Protein 3G80 (pdb70)

Sequence (146 aa):
SCAYELIKSLPAKLEQLAQETQATIQTLMIADPNVNKDLRAFCEFLTVQHQRAYRATNSLLIKPRVAAALRGECAYELIKSLPAKLEQLAQETQATIQTLMIADPNVNKDLRAFCEFLTVQHQRAYRATNSLLIKPRVAAALRGEE

CATH classification: 1.10.287.1060

Foldseek 3Di:
DFQLVVLQCVLVVLVVVLCVLVVVVVVDDDDDPVVVVVSVVVSVVSVVVSVVSNVVSVVQCVPVVSVCVRRVD/DLLVVLVCVLVVLVVVLVVLVVVVVVDPDDPVVVVVVSVVVSVVSVVVSVVSVCVSVVQCVDVCRVCVSPVND

Solvent-accessible surface area: 8505 Å² total; per-residue (Å²): 164,52,7,27,89,37,0,107,41,1,4,61,76,2,72,109,23,5,104,67,0,48,53,29,20,144,107,51,197,35,101,37,103,85,2,41,144,39,4,147,60,11,18,109,44,5,55,62,6,32,78,102,2,117,143,26,4,73,66,10,24,126,70,100,95,0,8,37,23,1,118,60,156,118,6,38,99,32,0,126,38,4,14,60,62,4,70,104,22,1,98,88,1,33,51,48,14,134,90,48,176,39,94,55,101,92,3,51,136,33,4,152,53,9,20,93,46,4,42,75,3,27,77,47,1,133,142,24,2,68,67,10,21,141,88,108,139,2,8,32,14,3,96,83,130,86

Structure (mmCIF, N/CA/C/O backbone):
data_3G80
#
_entry.id   3G80
#
_cell.length_a   32.190
_cell.length_b   56.600
_cell.length_c   98.560
_cell.angle_alpha   90.000
_cell.angle_beta   90.000
_cell.angle_gamma   90.000
#
_symmetry.space_group_name_H-M   'P 21 21 21'
#
loop_
_entity.id
_entity.type
_entity.pdbx_description
1 polymer 'Protein B2'
2 water water
#
loop_
_atom_site.group_PDB
_atom_site.id
_atom_site.type_symbol
_atom_site.label_atom_id
_atom_site.label_alt_id
_atom_site.label_comp_id
_atom_site.label_asym_id
_atom_site.label_entity_id
_atom_site.label_seq_id
_atom_site.pdbx_PDB_ins_code
_atom_site.Cartn_x
_atom_site.Cartn_y
_atom_site.Cartn_z
_atom_site.occupancy
_atom_site.B_iso_or_equiv
_atom_site.auth_seq_id
_atom_site.auth_comp_id
_atom_site.auth_asym_id
_atom_site.auth_atom_id
_atom_site.pdbx_PDB_model_num
ATOM 1 N N . SER A 1 24 ? 23.442 4.579 -3.941 1.00 56.41 5 SER A N 1
ATOM 2 C CA . SER A 1 24 ? 24.516 4.669 -2.900 1.00 57.08 5 SER A CA 1
ATOM 3 C C . SER A 1 24 ? 25.052 3.276 -2.555 1.00 56.70 5 SER A C 1
ATOM 4 O O . SER A 1 24 ? 25.446 2.521 -3.448 1.00 56.97 5 SER A O 1
ATOM 6 N N . CYS A 1 25 ? 25.085 2.951 -1.262 1.00 56.39 6 CYS A N 1
ATOM 7 C CA . CYS A 1 25 ? 25.542 1.638 -0.807 1.00 54.67 6 CYS A CA 1
ATOM 8 C C . CYS A 1 25 ? 24.732 1.217 0.416 1.00 51.58 6 CYS A C 1
ATOM 9 O O . CYS A 1 25 ? 24.265 2.053 1.192 1.00 51.43 6 CYS A O 1
ATOM 12 N N . ALA A 1 26 ? 24.562 -0.090 0.570 1.00 48.65 7 ALA A N 1
ATOM 13 C CA . ALA A 1 26 ? 23.785 -0.657 1.664 1.00 45.78 7 ALA A CA 1
ATOM 14 C C . ALA A 1 26 ? 24.473 -0.555 3.021 1.00 43.57 7 ALA A C 1
ATOM 15 O O . ALA A 1 26 ? 23.808 -0.499 4.058 1.00 43.85 7 ALA A O 1
ATOM 17 N N . TYR A 1 27 ? 25.800 -0.533 3.013 1.00 40.31 8 TYR A N 1
ATOM 18 C CA . TYR A 1 27 ? 26.557 -0.444 4.249 1.00 37.72 8 TYR A CA 1
ATOM 19 C C . TYR A 1 27 ? 26.222 0.822 5.028 1.00 37.35 8 TYR A C 1
ATOM 20 O O . TYR A 1 27 ? 26.043 0.787 6.246 1.00 35.88 8 TYR A O 1
ATOM 29 N N . GLU A 1 28 ? 26.145 1.938 4.310 1.00 37.56 9 GLU A N 1
ATOM 30 C CA . GLU A 1 28 ? 25.865 3.229 4.923 1.00 38.49 9 GLU A CA 1
ATOM 31 C C . GLU A 1 28 ? 24.410 3.424 5.301 1.00 37.29 9 GLU A C 1
ATOM 32 O O . GLU A 1 28 ? 24.096 4.222 6.176 1.00 36.51 9 GLU A O 1
ATOM 38 N N . LEU A 1 29 ? 23.521 2.704 4.632 1.00 36.17 10 LEU A N 1
ATOM 39 C CA . LEU A 1 29 ? 22.105 2.820 4.930 1.00 34.25 10 LEU A CA 1
ATOM 40 C C . LEU A 1 29 ? 21.864 2.213 6.298 1.00 32.63 10 LEU A C 1
ATOM 41 O O . LEU A 1 29 ? 21.276 2.838 7.173 1.00 32.57 10 LEU A O 1
ATOM 46 N N . ILE A 1 30 ? 22.343 0.983 6.457 1.00 31.22 11 ILE A N 1
ATOM 47 C CA . ILE A 1 30 ? 22.214 0.209 7.685 1.00 28.52 11 ILE A CA 1
ATOM 48 C C . ILE A 1 30 ? 22.960 0.841 8.854 1.00 28.43 11 ILE A C 1
ATOM 49 O O . ILE A 1 30 ? 22.459 0.891 9.975 1.00 27.54 11 ILE A O 1
ATOM 54 N N . LYS A 1 31 ? 24.160 1.325 8.583 1.00 27.47 12 LYS A N 1
ATOM 55 C CA . LYS A 1 31 ? 24.971 1.934 9.619 1.00 28.24 12 LYS A CA 1
ATOM 56 C C . LYS A 1 31 ? 24.353 3.226 10.144 1.00 27.89 12 LYS A C 1
ATOM 57 O O . LYS A 1 31 ? 24.587 3.609 11.292 1.00 28.07 12 LYS A O 1
ATOM 63 N N . SER A 1 32 ? 23.553 3.881 9.307 1.00 26.36 13 SER A N 1
ATOM 64 C CA . SER A 1 32 ? 22.915 5.137 9.675 1.00 26.39 13 SER A CA 1
ATOM 65 C C . SER A 1 32 ? 21.557 4.926 10.336 1.00 26.18 13 SER A C 1
ATOM 66 O O . SER A 1 32 ? 20.917 5.875 10.777 1.00 26.46 13 SER A O 1
ATOM 69 N N . LEU A 1 33 ? 21.128 3.674 10.397 1.00 26.87 14 LEU A N 1
ATOM 70 C CA . LEU A 1 33 ? 19.849 3.318 10.988 1.00 27.22 14 LEU A CA 1
ATOM 71 C C . LEU A 1 33 ? 19.714 3.641 12.484 1.00 25.91 14 LEU A C 1
ATOM 72 O O . LEU A 1 33 ? 18.665 4.120 12.919 1.00 24.30 14 LEU A O 1
ATOM 77 N N . PRO A 1 34 ? 20.769 3.391 13.288 1.00 24.45 15 PRO A N 1
ATOM 78 C CA . PRO A 1 34 ? 20.680 3.687 14.723 1.00 23.28 15 PRO A CA 1
ATOM 79 C C . PRO A 1 34 ? 20.478 5.166 15.023 1.00 22.43 15 PRO A C 1
ATOM 80 O O . PRO A 1 34 ? 19.647 5.532 15.844 1.00 21.96 15 PRO A O 1
ATOM 84 N N . ALA A 1 35 ? 21.244 6.014 14.351 1.00 23.38 16 ALA A N 1
ATOM 85 C CA . ALA A 1 35 ? 21.133 7.453 14.550 1.00 23.85 16 ALA A CA 1
ATOM 86 C C . ALA A 1 35 ? 19.735 7.957 14.162 1.00 24.16 16 ALA A C 1
ATOM 87 O O . ALA A 1 35 ? 19.209 8.891 14.773 1.00 22.43 16 ALA A O 1
ATOM 89 N N . LYS A 1 36 ? 19.141 7.339 13.146 1.00 23.79 17 LYS A N 1
ATOM 90 C CA . LYS A 1 36 ? 17.804 7.726 12.708 1.00 25.37 17 LYS A CA 1
ATOM 91 C C . LYS A 1 36 ? 16.771 7.409 13.782 1.00 25.44 17 LYS A C 1
ATOM 92 O O . LYS A 1 36 ? 15.820 8.164 13.984 1.00 26.86 17 LYS A O 1
ATOM 98 N N . LEU A 1 37 ? 16.962 6.287 14.465 1.00 25.04 18 LEU A N 1
ATOM 99 C CA . LEU A 1 37 ? 16.060 5.885 15.525 1.00 24.89 18 LEU A CA 1
ATOM 100 C C . LEU A 1 37 ? 16.295 6.755 16.748 1.00 25.83 18 LEU A C 1
ATOM 101 O O . LEU A 1 37 ? 15.374 7.022 17.522 1.00 24.42 18 LEU A O 1
ATOM 106 N N . GLU A 1 38 ? 17.538 7.188 16.924 1.00 26.70 19 GLU A N 1
ATOM 107 C CA . GLU A 1 38 ? 17.884 8.032 18.054 1.00 28.98 19 GLU A CA 1
ATOM 108 C C . GLU A 1 38 ? 17.218 9.380 17.858 1.00 29.75 19 GLU A C 1
ATOM 109 O O . GLU A 1 38 ? 16.706 9.973 18.799 1.00 30.12 19 GLU A O 1
ATOM 115 N N . GLN A 1 39 ? 17.215 9.849 16.619 1.00 30.97 20 GLN A N 1
ATOM 116 C CA . GLN A 1 39 ? 16.607 11.123 16.297 1.00 32.49 20 GLN A CA 1
ATOM 117 C C . GLN A 1 39 ? 15.125 11.087 16.657 1.00 31.86 20 GLN A C 1
ATOM 118 O O . GLN A 1 39 ? 14.625 11.980 17.338 1.00 32.45 20 GLN A O 1
ATOM 124 N N . LEU A 1 40 ? 14.428 10.053 16.199 1.00 30.23 21 LEU A N 1
ATOM 125 C CA . LEU A 1 40 ? 13.010 9.910 16.494 1.00 30.44 21 LEU A CA 1
ATOM 126 C C . LEU A 1 40 ? 12.760 9.951 17.999 1.00 30.90 21 LEU A C 1
ATOM 127 O O . LEU A 1 40 ? 11.908 10.700 18.468 1.00 30.42 21 LEU A O 1
ATOM 132 N N . ALA A 1 41 ? 13.512 9.157 18.754 1.00 30.53 22 ALA A N 1
ATOM 133 C CA . ALA A 1 41 ? 13.366 9.123 20.202 1.00 30.38 22 ALA A CA 1
ATOM 134 C C . ALA A 1 41 ? 13.504 10.508 20.842 1.00 31.03 22 ALA A C 1
ATOM 135 O O . ALA A 1 41 ? 12.772 10.846 21.765 1.00 30.91 22 ALA A O 1
ATOM 137 N N . GLN A 1 42 ? 14.439 11.316 20.361 1.00 31.67 23 GLN A N 1
ATOM 138 C CA . GLN A 1 42 ? 14.621 12.637 20.944 1.00 34.38 23 GLN A CA 1
ATOM 139 C C . GLN A 1 42 ? 13.519 13.615 20.526 1.00 35.12 23 GLN A C 1
ATOM 140 O O . GLN A 1 42 ? 13.073 14.438 21.332 1.00 32.57 23 GLN A O 1
ATOM 146 N N . GLU A 1 43 ? 13.064 13.502 19.280 1.00 35.10 24 GLU A N 1
ATOM 147 C CA . GLU A 1 43 ? 11.998 14.361 18.763 1.00 35.06 24 GLU A CA 1
ATOM 148 C C . GLU A 1 43 ? 10.740 14.218 19.613 1.00 33.29 24 GLU A C 1
ATOM 149 O O . GLU A 1 43 ? 10.180 15.205 20.080 1.00 32.84 24 GLU A O 1
ATOM 155 N N . THR A 1 44 ? 10.300 12.978 19.801 1.00 31.46 25 THR A N 1
ATOM 156 C CA . THR A 1 44 ? 9.098 12.699 20.575 1.00 29.91 25 THR A CA 1
ATOM 157 C C . THR A 1 44 ? 9.275 12.944 22.069 1.00 28.74 25 THR A C 1
ATOM 158 O O . THR A 1 44 ? 8.355 13.413 22.736 1.00 26.88 25 THR A O 1
ATOM 162 N N . GLN A 1 45 ? 10.453 12.651 22.599 1.00 30.00 26 GLN A N 1
ATOM 163 C CA . GLN A 1 45 ? 10.692 12.910 24.009 1.00 32.72 26 GLN A CA 1
ATOM 164 C C . GLN A 1 45 ? 10.652 14.418 24.229 1.00 32.63 26 GLN A C 1
ATOM 165 O O . GLN A 1 45 ? 9.968 14.903 25.124 1.00 31.98 26 GLN A O 1
ATOM 171 N N . ALA A 1 46 ? 11.369 15.159 23.390 1.00 33.85 27 ALA A N 1
ATOM 172 C CA . ALA A 1 46 ? 11.413 16.613 23.508 1.00 35.59 27 ALA A CA 1
ATOM 173 C C . ALA A 1 46 ? 10.027 17.219 23.392 1.00 36.42 27 ALA A C 1
ATOM 174 O O . ALA A 1 46 ? 9.667 18.116 24.155 1.00 36.38 27 ALA A O 1
ATOM 176 N N . THR A 1 47 ? 9.250 16.734 22.433 1.00 37.27 28 THR A N 1
ATOM 177 C CA . THR A 1 47 ? 7.912 17.250 22.250 1.00 37.74 28 THR A CA 1
ATOM 178 C C . THR A 1 47 ? 7.044 16.862 23.446 1.00 38.95 28 THR A C 1
ATOM 179 O O . THR A 1 47 ? 6.291 17.684 23.963 1.00 40.96 28 THR A O 1
ATOM 183 N N . ILE A 1 48 ? 7.153 15.621 23.904 1.00 38.88 29 ILE A N 1
ATOM 184 C CA . ILE A 1 48 ? 6.356 15.199 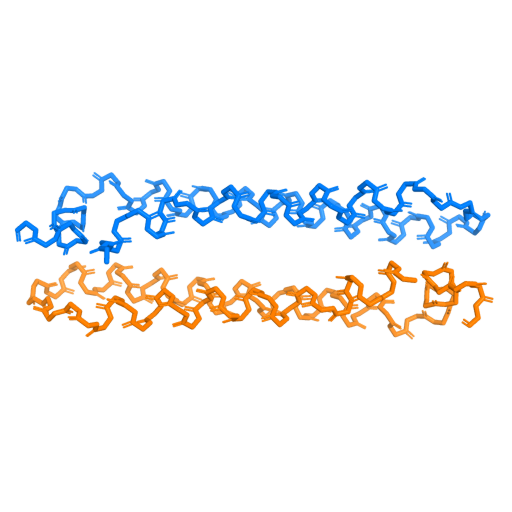25.049 1.00 39.58 29 ILE A CA 1
ATOM 185 C C . ILE A 1 48 ? 6.659 16.082 26.248 1.00 41.46 29 ILE A C 1
ATOM 186 O O . ILE A 1 48 ? 5.827 16.245 27.136 1.00 43.97 29 ILE A O 1
ATOM 191 N N . GLN A 1 49 ? 7.853 16.660 26.268 1.00 42.52 30 GLN A N 1
ATOM 192 C CA . GLN A 1 49 ? 8.255 17.517 27.371 1.00 42.03 30 GLN A CA 1
ATOM 193 C C . GLN A 1 49 ? 7.592 18.886 27.359 1.00 42.10 30 GLN A C 1
ATOM 194 O O . GLN A 1 49 ? 7.405 19.487 28.418 1.00 44.38 30 GLN A O 1
ATOM 200 N N . THR A 1 50 ? 7.238 19.383 26.175 1.00 40.34 31 THR A N 1
ATOM 201 C CA . THR A 1 50 ? 6.607 20.697 26.076 1.00 38.93 31 THR A CA 1
ATOM 202 C C . THR A 1 50 ? 5.153 20.625 26.501 1.00 38.62 31 THR A C 1
ATOM 203 O O . THR A 1 50 ? 4.364 21.525 26.205 1.00 37.90 31 THR A O 1
ATOM 207 N N . LEU A 1 51 ? 4.796 19.550 27.191 1.00 37.48 32 LEU A N 1
ATOM 208 C CA . LEU A 1 51 ? 3.423 19.372 27.631 1.00 37.63 32 LEU A CA 1
ATOM 209 C C . LEU A 1 51 ? 3.216 19.706 29.097 1.00 36.84 32 LEU A C 1
ATOM 210 O O . LEU A 1 51 ? 4.113 19.531 29.925 1.00 39.16 32 LEU A O 1
ATOM 215 N N . MET A 1 52 ? 2.024 20.197 29.403 1.00 33.54 33 MET A N 1
ATOM 216 C CA . MET A 1 52 ? 1.666 20.527 30.764 1.00 30.77 33 MET A CA 1
ATOM 217 C C . MET A 1 52 ? 0.575 19.531 31.140 1.00 29.32 33 MET A C 1
ATOM 218 O O . MET A 1 52 ? -0.610 19.808 31.032 1.00 28.89 33 MET A O 1
ATOM 223 N N . ILE A 1 53 ? 0.999 18.347 31.555 1.00 28.30 34 ILE A N 1
ATOM 224 C CA . ILE A 1 53 ? 0.074 17.292 31.939 1.00 28.09 34 ILE A CA 1
ATOM 225 C C . ILE A 1 53 ? -0.030 17.171 33.456 1.00 27.39 34 ILE A C 1
ATOM 226 O O . ILE A 1 53 ? 0.972 17.003 34.155 1.00 26.32 34 ILE A O 1
ATOM 231 N N . ALA A 1 54 ? -1.258 17.258 33.954 1.00 28.08 35 ALA A N 1
ATOM 232 C CA . ALA A 1 54 ? -1.514 17.184 35.383 1.00 28.84 35 ALA A CA 1
ATOM 233 C C . ALA A 1 54 ? -1.693 15.755 35.894 1.00 29.42 35 ALA A C 1
ATOM 234 O O . ALA A 1 54 ? -1.273 15.440 37.005 1.00 32.63 35 ALA A O 1
ATOM 236 N N . ASP A 1 55 ? -2.316 14.906 35.078 1.00 29.07 36 ASP A N 1
ATOM 237 C CA . ASP A 1 55 ? -2.581 13.504 35.408 1.00 27.47 36 ASP A CA 1
ATOM 238 C C . ASP A 1 55 ? -1.307 12.682 35.672 1.00 27.48 36 ASP A C 1
ATOM 239 O O . ASP A 1 55 ? -0.449 12.535 34.800 1.00 25.55 36 ASP A O 1
ATOM 244 N N . PRO A 1 56 ? -1.193 12.118 36.880 1.00 27.18 37 PRO A N 1
ATOM 245 C CA . PRO A 1 56 ? -0.069 11.297 37.353 1.00 27.37 37 PRO A CA 1
ATOM 246 C C . PRO A 1 56 ? 0.143 10.014 36.553 1.00 27.02 37 PRO A C 1
ATOM 247 O O . PRO A 1 56 ? 1.279 9.589 36.327 1.00 26.07 37 PRO A O 1
ATOM 251 N N . ASN A 1 57 ? -0.955 9.398 36.131 1.00 25.81 38 ASN A N 1
ATOM 252 C CA . ASN A 1 57 ? -0.877 8.154 35.383 1.00 27.15 38 ASN A CA 1
ATOM 253 C C . ASN A 1 57 ? -0.507 8.324 33.923 1.00 26.76 38 ASN A C 1
ATOM 254 O O . ASN A 1 57 ? 0.177 7.471 33.353 1.00 25.06 38 ASN A O 1
ATOM 259 N N . VAL A 1 58 ? -0.978 9.417 33.323 1.00 26.95 39 VAL A N 1
ATOM 260 C CA . VAL A 1 58 ? -0.675 9.744 31.935 1.00 26.74 39 VAL A CA 1
ATOM 261 C C . VAL A 1 58 ? 0.817 10.067 31.905 1.00 28.21 39 VAL A C 1
ATOM 262 O O . VAL A 1 58 ? 1.543 9.604 31.023 1.00 27.89 39 VAL A O 1
ATOM 266 N N . ASN A 1 59 ? 1.273 10.852 32.879 1.00 28.74 40 ASN A N 1
ATOM 267 C CA . ASN A 1 59 ? 2.685 11.200 32.958 1.00 30.48 40 ASN A CA 1
ATOM 268 C C . ASN A 1 59 ? 3.515 9.932 33.068 1.00 30.41 40 ASN A C 1
ATOM 269 O O . ASN A 1 59 ? 4.564 9.808 32.443 1.00 30.69 40 ASN A O 1
ATOM 274 N N . LYS A 1 60 ? 3.035 8.985 33.866 1.00 31.72 41 LYS A N 1
ATOM 275 C CA . LYS A 1 60 ? 3.748 7.737 34.044 1.00 32.52 41 LYS A CA 1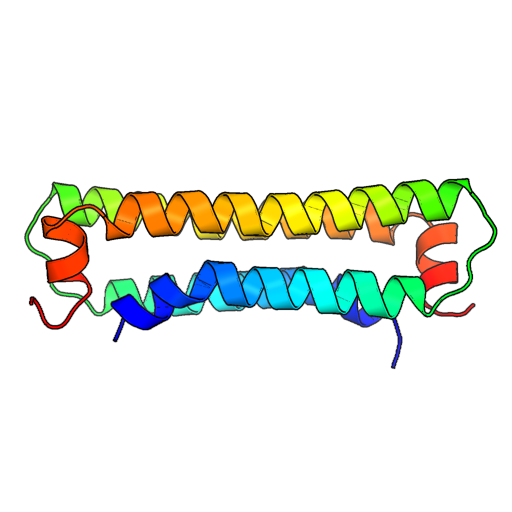
ATOM 276 C C . LYS A 1 60 ? 3.749 6.929 32.747 1.00 31.57 41 LYS A C 1
ATOM 277 O O . LYS A 1 60 ? 4.765 6.338 32.391 1.00 32.73 41 LYS A O 1
ATOM 283 N N .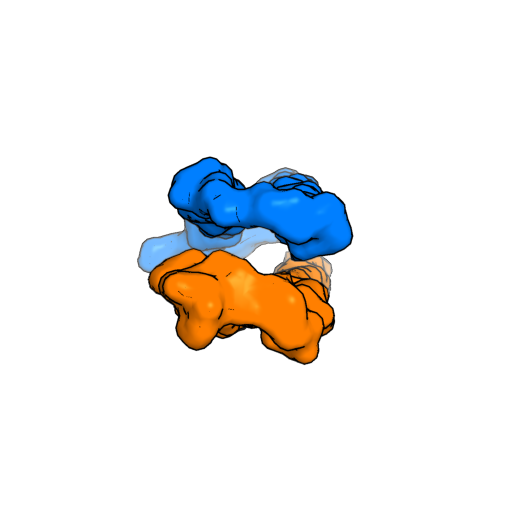 ASP A 1 61 ? 2.626 6.910 32.030 1.00 29.90 42 ASP A N 1
ATOM 284 C CA . ASP A 1 61 ? 2.555 6.170 30.764 1.00 29.16 42 ASP A CA 1
ATOM 285 C C . ASP A 1 61 ? 3.505 6.730 29.702 1.00 27.08 42 ASP A C 1
ATOM 286 O O . ASP A 1 61 ? 4.206 5.975 29.027 1.00 26.26 42 ASP A O 1
ATOM 291 N N . LEU A 1 62 ? 3.513 8.051 29.555 1.00 24.06 43 LEU A N 1
ATOM 292 C CA . LEU A 1 62 ? 4.364 8.714 28.581 1.00 24.44 43 LEU A CA 1
ATOM 293 C C . LEU A 1 62 ? 5.836 8.589 28.949 1.00 25.98 43 LEU A C 1
ATOM 294 O O . LEU A 1 62 ? 6.708 8.595 28.085 1.00 25.21 43 LEU A O 1
ATOM 299 N N . ARG A 1 63 ? 6.107 8.487 30.242 1.00 26.41 44 ARG A N 1
ATOM 300 C CA . ARG A 1 63 ? 7.471 8.348 30.701 1.00 27.40 44 ARG A CA 1
ATOM 301 C C . ARG A 1 63 ? 7.940 6.961 30.281 1.00 25.67 44 ARG A C 1
ATOM 302 O O . ARG A 1 63 ? 9.057 6.787 29.782 1.00 22.43 44 ARG A O 1
ATOM 310 N N . ALA A 1 64 ? 7.064 5.981 30.480 1.00 22.44 45 ALA A N 1
ATOM 311 C CA . ALA A 1 64 ? 7.360 4.598 30.133 1.00 23.86 45 ALA A CA 1
ATOM 312 C C . ALA A 1 64 ? 7.492 4.415 28.621 1.00 22.90 45 AL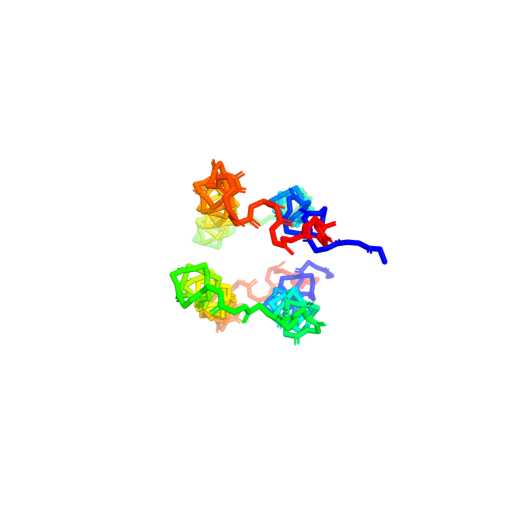A A C 1
ATOM 313 O O . ALA A 1 64 ? 8.272 3.593 28.148 1.00 21.96 45 ALA A O 1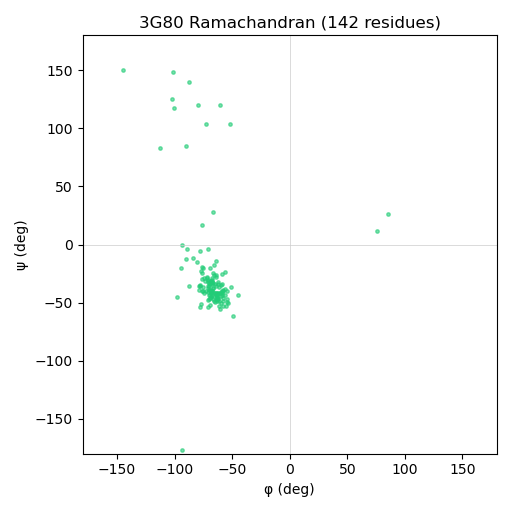
ATOM 315 N N . PHE A 1 65 ? 6.726 5.183 27.862 1.00 22.09 46 PHE A N 1
ATOM 316 C CA . PHE A 1 65 ? 6.803 5.086 26.419 1.00 22.08 46 PHE A CA 1
ATOM 317 C C . PHE A 1 65 ? 8.141 5.679 25.990 1.00 23.57 46 PHE A C 1
ATOM 318 O O . PHE A 1 65 ? 8.816 5.140 25.111 1.00 24.19 46 PHE A O 1
ATOM 326 N N . CYS A 1 66 ? 8.523 6.787 26.625 1.00 25.57 47 CYS A N 1
ATOM 327 C CA . CYS A 1 66 ? 9.788 7.456 26.325 1.00 27.60 47 CYS A CA 1
ATOM 328 C C . CYS A 1 66 ? 10.981 6.549 26.570 1.00 27.11 47 CYS A C 1
ATOM 329 O O . CYS A 1 66 ? 11.981 6.623 25.859 1.00 28.70 47 CYS A O 1
ATOM 332 N N . GLU A 1 67 ? 10.882 5.703 27.586 1.00 27.34 48 GLU A N 1
ATOM 333 C CA . GLU A 1 67 ? 11.960 4.783 27.891 1.00 28.30 48 GLU A CA 1
ATOM 334 C C . GLU A 1 67 ? 11.937 3.630 26.896 1.00 26.57 48 GLU A C 1
ATOM 335 O O . GLU A 1 67 ? 12.958 2.985 26.654 1.00 25.10 48 GLU A O 1
ATOM 341 N N . PHE A 1 68 ? 10.769 3.398 26.301 1.00 24.89 49 PHE A N 1
ATOM 342 C CA . PHE A 1 68 ? 10.612 2.358 25.294 1.00 21.89 49 PHE A CA 1
ATOM 343 C C . PHE A 1 68 ? 11.396 2.787 24.047 1.00 22.76 49 PHE A C 1
ATOM 344 O O . PHE A 1 68 ? 12.067 1.971 23.415 1.00 22.80 49 PHE A O 1
ATOM 352 N N . LEU A 1 69 ? 11.313 4.073 23.704 1.00 22.21 50 LEU A N 1
ATOM 353 C CA . LEU A 1 69 ? 12.013 4.606 22.540 1.00 20.84 50 LEU A CA 1
ATOM 354 C C . LEU A 1 69 ? 13.525 4.594 22.720 1.00 21.91 50 LEU A C 1
ATOM 355 O O . LEU A 1 69 ? 14.264 4.412 21.760 1.00 26.34 50 LEU A O 1
ATOM 360 N N . THR A 1 70 ? 13.995 4.806 23.940 1.00 22.05 51 THR A N 1
ATOM 361 C CA . THR A 1 70 ? 15.427 4.785 24.194 1.00 20.71 51 THR A CA 1
ATOM 362 C C . THR A 1 70 ? 15.918 3.349 24.060 1.00 22.06 51 THR A C 1
ATOM 363 O O . THR A 1 70 ? 16.926 3.084 23.412 1.00 23.80 51 THR A O 1
ATOM 367 N N . VAL A 1 71 ? 15.196 2.421 24.673 1.00 20.82 52 VAL A N 1
ATOM 368 C CA . VAL A 1 71 ? 15.553 1.018 24.582 1.00 21.91 52 VAL A CA 1
ATOM 369 C C . VAL A 1 71 ? 15.546 0.579 23.117 1.00 22.69 52 VAL A C 1
ATOM 370 O O . VAL A 1 71 ? 16.419 -0.162 22.685 1.00 25.07 52 VAL A O 1
ATOM 374 N N . GLN A 1 72 ? 14.555 1.045 22.360 1.00 23.16 53 GLN A N 1
ATOM 375 C CA . GLN A 1 72 ? 14.415 0.707 20.944 1.00 23.06 53 GLN A CA 1
ATOM 376 C C . GLN A 1 72 ? 15.674 1.082 20.165 1.00 24.62 53 GLN A C 1
ATOM 377 O O . GLN A 1 72 ? 16.158 0.326 19.318 1.00 23.62 53 GLN A O 1
ATOM 383 N N . HIS A 1 73 ? 16.197 2.264 20.456 1.00 25.12 54 HIS A N 1
ATOM 384 C CA . HIS A 1 73 ? 17.401 2.733 19.800 1.00 26.41 54 HIS A CA 1
ATOM 385 C C . HIS A 1 73 ? 18.620 1.859 20.117 1.00 26.53 54 HIS A C 1
ATOM 386 O O . HIS A 1 73 ? 19.408 1.522 19.234 1.00 25.97 54 HIS A O 1
ATOM 393 N N . GLN A 1 74 ? 18.766 1.485 21.380 1.00 26.79 55 GLN A N 1
ATOM 394 C CA . GLN A 1 74 ? 19.901 0.682 21.801 1.00 28.28 55 GLN A CA 1
ATOM 395 C C . GLN A 1 74 ? 19.909 -0.734 21.249 1.00 28.52 55 GLN A C 1
ATOM 396 O O . GLN A 1 74 ? 20.973 -1.317 21.018 1.00 28.15 55 GLN A O 1
ATOM 402 N N . ARG A 1 75 ? 18.726 -1.298 21.046 1.00 26.69 56 ARG A N 1
ATOM 403 C CA . ARG A 1 75 ? 18.654 -2.635 20.491 1.00 25.30 56 ARG A CA 1
ATOM 404 C C . ARG A 1 75 ? 19.117 -2.559 19.049 1.00 23.33 56 ARG A C 1
ATOM 405 O O . ARG A 1 75 ? 19.795 -3.449 18.547 1.00 24.20 56 ARG A O 1
ATOM 413 N N . ALA A 1 76 ? 18.724 -1.486 18.382 1.00 22.62 57 ALA A N 1
ATOM 414 C CA . ALA A 1 76 ? 19.087 -1.286 16.996 1.00 21.94 57 ALA A CA 1
ATOM 415 C C . ALA A 1 76 ? 20.594 -1.038 16.896 1.00 21.02 57 ALA A C 1
ATOM 416 O O . ALA A 1 76 ? 21.268 -1.621 16.054 1.00 21.40 57 ALA A O 1
ATOM 418 N N . TYR A 1 77 ? 21.118 -0.195 17.779 1.00 20.79 58 TYR A N 1
ATOM 419 C CA . TYR A 1 77 ? 22.536 0.106 17.783 1.00 22.04 58 TYR A CA 1
ATOM 420 C C . TYR A 1 77 ? 23.313 -1.186 17.966 1.00 20.99 58 TYR A C 1
ATOM 421 O O . TYR A 1 77 ? 24.257 -1.464 17.221 1.00 21.18 58 TYR A O 1
ATOM 430 N N . ARG A 1 78 ? 22.909 -1.984 18.947 1.00 18.82 59 ARG A N 1
ATOM 431 C CA . ARG A 1 78 ? 23.592 -3.241 19.181 1.00 20.46 59 ARG A CA 1
ATOM 432 C C . ARG A 1 78 ? 23.447 -4.201 18.007 1.00 19.95 59 ARG A C 1
ATOM 433 O O . ARG A 1 78 ? 24.426 -4.837 17.613 1.00 19.81 59 ARG A O 1
ATOM 441 N N . ALA A 1 79 ? 22.243 -4.293 17.437 1.00 17.78 60 ALA A N 1
ATOM 442 C CA . ALA A 1 79 ? 22.021 -5.185 16.311 1.00 16.06 60 ALA A CA 1
ATOM 443 C C . ALA A 1 79 ? 22.852 -4.792 15.087 1.00 18.06 60 ALA A C 1
ATOM 444 O O . ALA A 1 79 ? 23.434 -5.663 14.436 1.00 18.61 60 ALA A O 1
ATOM 446 N N . THR A 1 80 ? 22.920 -3.499 14.767 1.00 17.66 61 THR A N 1
ATOM 447 C CA . THR A 1 80 ? 23.696 -3.081 13.610 1.00 17.41 61 THR A CA 1
ATOM 448 C C . THR A 1 80 ? 25.183 -3.243 13.887 1.00 17.40 61 THR A C 1
ATOM 449 O O . THR A 1 80 ? 25.933 -3.639 13.009 1.00 18.21 61 THR A O 1
ATOM 453 N N . ASN A 1 81 ? 25.616 -2.962 15.109 1.00 17.64 62 ASN A N 1
ATOM 454 C CA . ASN A 1 81 ? 27.032 -3.120 15.422 1.00 19.32 62 ASN A CA 1
ATOM 455 C C . ASN A 1 81 ? 27.478 -4.561 15.267 1.00 20.64 62 ASN A C 1
ATOM 456 O O . ASN A 1 81 ? 28.515 -4.831 14.684 1.00 23.10 62 ASN A O 1
ATOM 461 N N . SER A 1 82 ? 26.697 -5.490 15.797 1.00 21.05 63 SER A N 1
ATOM 462 C CA . SER A 1 82 ? 27.049 -6.897 15.708 1.00 21.24 63 SER A CA 1
ATOM 463 C C . SER A 1 82 ? 27.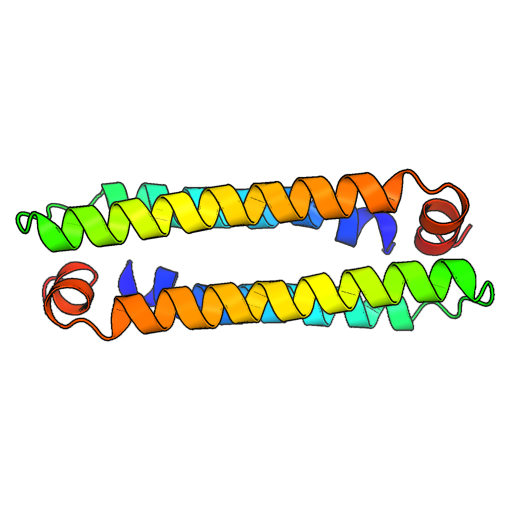053 -7.384 14.271 1.00 22.09 63 SER A C 1
ATOM 464 O O . SER A 1 82 ? 27.774 -8.314 13.921 1.00 20.51 63 SER A O 1
ATOM 467 N N . LEU A 1 83 ? 26.240 -6.749 13.440 1.00 22.14 64 LEU A N 1
ATOM 468 C CA . LEU A 1 83 ? 26.157 -7.124 12.037 1.00 22.16 64 LEU A CA 1
ATOM 469 C C . LEU A 1 83 ? 27.349 -6.618 11.206 1.00 22.43 64 LEU A C 1
ATOM 470 O O . LEU A 1 83 ? 28.003 -7.387 10.501 1.00 22.54 64 LEU A O 1
ATOM 475 N N . LEU A 1 84 ? 27.637 -5.327 11.307 1.00 20.92 65 LEU A N 1
ATOM 476 C CA . LEU A 1 84 ? 28.692 -4.735 10.505 1.00 20.28 65 LEU A CA 1
ATOM 477 C C . LEU A 1 84 ? 30.148 -5.089 10.828 1.00 20.34 65 LEU A C 1
ATOM 478 O O . LEU A 1 84 ? 31.052 -4.655 10.115 1.00 20.69 65 LEU A O 1
ATOM 483 N N . ILE A 1 85 ? 30.401 -5.868 11.876 1.00 20.44 66 ILE A N 1
ATOM 484 C CA . ILE A 1 85 ? 31.787 -6.246 12.145 1.00 21.32 66 ILE A CA 1
ATOM 485 C C . ILE A 1 85 ? 32.114 -7.536 11.416 1.00 22.39 66 ILE A C 1
ATOM 486 O O . ILE A 1 85 ? 33.273 -7.927 11.341 1.00 21.64 66 ILE A O 1
ATOM 491 N N . LYS A 1 86 ? 31.090 -8.216 10.914 1.00 24.36 67 LYS A N 1
ATOM 492 C CA . LYS A 1 86 ? 31.307 -9.449 10.174 1.00 26.44 67 LYS A CA 1
ATOM 493 C C . LYS A 1 86 ? 31.890 -9.014 8.829 1.00 28.14 67 LYS A C 1
ATOM 494 O O . LYS A 1 86 ? 31.176 -8.515 7.958 1.00 27.82 67 LYS A O 1
ATOM 500 N N . PRO A 1 87 ? 33.214 -9.182 8.660 1.00 29.83 68 PRO A N 1
ATOM 501 C CA . PRO A 1 87 ? 33.941 -8.805 7.442 1.00 30.56 68 PRO A CA 1
ATOM 502 C C . PRO A 1 87 ? 33.305 -9.179 6.104 1.00 30.70 68 PRO A C 1
ATOM 503 O O . PRO A 1 87 ? 33.286 -8.367 5.180 1.00 30.05 68 PRO A O 1
ATOM 507 N N . ARG A 1 88 ? 32.778 -10.391 5.995 1.00 33.11 69 ARG A N 1
ATOM 508 C CA . ARG A 1 88 ? 32.152 -10.803 4.746 1.00 35.38 69 ARG A CA 1
ATOM 509 C C . ARG A 1 88 ? 30.823 -10.069 4.532 1.00 35.85 69 ARG A C 1
ATOM 510 O O . ARG A 1 88 ? 30.423 -9.821 3.385 1.00 37.16 69 ARG A O 1
ATOM 518 N N . VAL A 1 89 ? 30.147 -9.718 5.631 1.00 32.87 70 VAL A N 1
ATOM 519 C CA . VAL A 1 89 ? 28.880 -8.995 5.553 1.00 29.92 70 VAL A CA 1
ATOM 520 C C . VAL A 1 89 ? 29.150 -7.558 5.098 1.00 30.40 70 VAL A C 1
ATOM 521 O O . VAL A 1 89 ? 28.488 -7.047 4.192 1.00 29.17 70 VAL A O 1
ATOM 525 N N . ALA A 1 90 ? 30.131 -6.912 5.723 1.00 30.56 71 ALA A N 1
ATOM 526 C CA . ALA A 1 90 ? 30.487 -5.542 5.370 1.00 30.35 71 ALA A CA 1
ATOM 527 C C . ALA A 1 90 ? 30.928 -5.464 3.915 1.00 29.81 71 ALA A C 1
ATOM 528 O O . ALA A 1 90 ? 30.572 -4.535 3.194 1.00 29.88 71 ALA A O 1
ATOM 530 N N . ALA A 1 91 ? 31.714 -6.449 3.494 1.00 30.14 72 ALA A N 1
ATOM 531 C CA . ALA A 1 91 ? 32.207 -6.516 2.122 1.00 29.17 72 ALA A CA 1
ATOM 532 C C . ALA A 1 91 ? 31.048 -6.664 1.122 1.00 28.97 72 ALA A C 1
ATOM 533 O O . ALA A 1 91 ? 31.042 -6.028 0.071 1.00 30.47 72 ALA A O 1
ATOM 535 N N . ALA A 1 92 ? 30.070 -7.500 1.457 1.00 28.31 73 ALA A N 1
ATOM 536 C CA . ALA A 1 92 ? 28.913 -7.721 0.597 1.00 29.05 73 ALA A CA 1
ATOM 537 C C . ALA A 1 92 ? 28.026 -6.472 0.481 1.00 30.64 73 ALA A C 1
ATOM 538 O O . ALA A 1 92 ? 27.477 -6.185 -0.587 1.00 31.05 73 ALA A O 1
ATOM 540 N N . LEU A 1 93 ? 27.893 -5.735 1.584 1.00 31.20 74 LEU A N 1
ATOM 541 C CA . LEU A 1 93 ? 27.073 -4.529 1.622 1.00 31.79 74 LEU A CA 1
ATOM 542 C C . LEU A 1 93 ? 27.751 -3.353 0.933 1.00 34.23 74 LEU A C 1
ATOM 543 O O . LEU A 1 93 ? 27.099 -2.385 0.545 1.00 35.20 74 LEU A O 1
ATOM 548 N N . ARG A 1 94 ? 29.064 -3.435 0.777 1.00 37.63 75 ARG A N 1
ATOM 549 C CA 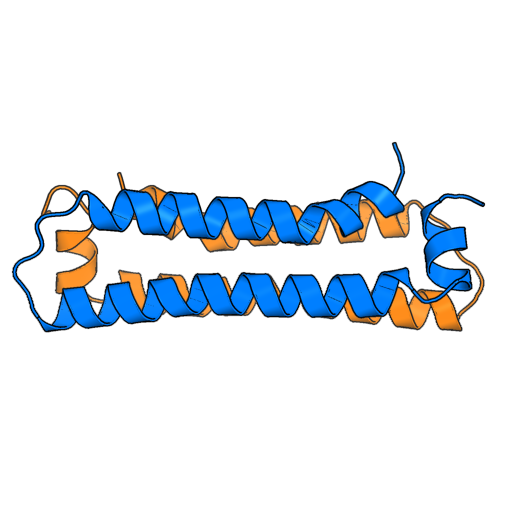. ARG A 1 94 ? 29.800 -2.361 0.130 1.00 41.76 75 ARG A CA 1
ATOM 550 C C . ARG A 1 94 ? 29.970 -2.627 -1.364 1.00 45.13 75 ARG A C 1
ATOM 551 O O . ARG A 1 94 ? 30.548 -1.814 -2.083 1.00 45.99 75 ARG A O 1
ATOM 559 N N . GLY A 1 95 ? 29.454 -3.761 -1.828 1.00 48.27 76 GLY A N 1
ATOM 560 C CA . GLY A 1 95 ? 29.569 -4.102 -3.234 1.00 52.55 76 GLY A CA 1
ATOM 561 C C . GLY A 1 95 ? 30.971 -4.572 -3.561 1.00 55.86 76 GLY A C 1
ATOM 562 O O . GLY A 1 95 ? 31.348 -4.712 -4.727 1.00 56.11 76 GLY A O 1
ATOM 563 N N . GLU A 1 96 ? 31.746 -4.814 -2.510 1.00 58.72 77 GLU A N 1
ATOM 564 C CA . GLU A 1 96 ? 33.122 -5.272 -2.636 1.00 61.10 77 GLU A CA 1
ATOM 565 C C . GLU A 1 96 ? 33.166 -6.652 -3.298 1.00 62.85 77 GLU A C 1
ATOM 566 O O . GLU A 1 96 ? 32.113 -7.095 -3.811 1.00 63.97 77 GLU A O 1
ATOM 572 N N . CYS B 1 25 ? -0.628 17.842 18.405 1.00 54.36 6 CYS B N 1
ATOM 573 C CA . CYS B 1 25 ? 0.395 17.620 17.342 1.00 54.51 6 CYS B CA 1
ATOM 574 C C . CYS B 1 25 ? 1.485 16.670 17.830 1.00 52.05 6 CYS B C 1
ATOM 575 O O . CYS B 1 25 ? 2.421 16.351 17.098 1.00 52.42 6 CYS B O 1
ATOM 578 N N . ALA B 1 26 ? 1.376 16.241 19.082 1.00 49.08 7 ALA B N 1
ATOM 579 C CA . ALA B 1 26 ? 2.331 15.288 19.635 1.00 45.59 7 ALA B CA 1
ATOM 580 C C . ALA B 1 26 ? 1.663 13.928 19.424 1.00 43.35 7 ALA B C 1
ATOM 581 O O . ALA B 1 26 ? 2.308 12.883 19.409 1.00 41.70 7 ALA B O 1
ATOM 583 N N . TYR B 1 27 ? 0.349 13.985 19.238 1.00 41.93 8 TYR B N 1
ATOM 584 C CA . TYR B 1 27 ? -0.494 12.821 19.003 1.00 39.57 8 TYR B CA 1
ATOM 585 C C . TYR B 1 27 ? -0.227 12.226 17.620 1.00 39.39 8 TYR B C 1
ATOM 586 O O . TYR B 1 27 ? -0.220 11.012 17.447 1.00 38.95 8 TYR B O 1
ATOM 595 N N . GLU B 1 28 ? -0.021 13.089 16.633 1.00 39.11 9 GLU B N 1
ATOM 596 C CA . GLU B 1 28 ? 0.254 12.632 15.281 1.00 39.45 9 GLU B CA 1
ATOM 597 C C . GLU B 1 28 ? 1.686 12.133 15.218 1.00 38.85 9 GLU B C 1
ATOM 598 O O . GLU B 1 28 ? 1.979 11.119 14.590 1.00 38.36 9 GLU B O 1
ATOM 604 N N . LEU B 1 29 ? 2.576 12.850 15.890 1.00 38.64 10 LEU B N 1
ATOM 605 C CA . LEU B 1 29 ? 3.980 12.488 15.913 1.00 39.23 10 LEU B CA 1
ATOM 606 C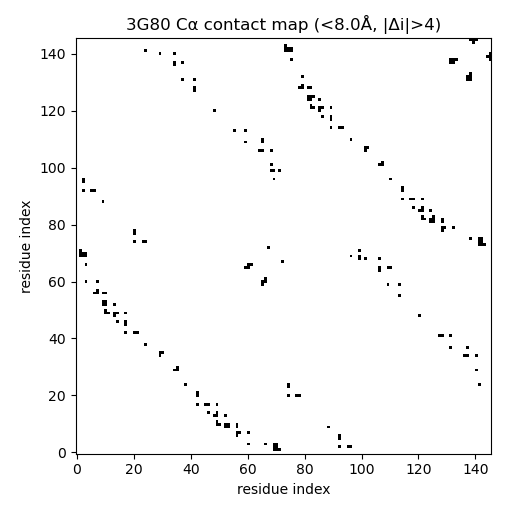 C . LEU B 1 29 ? 4.163 11.083 16.483 1.00 37.83 10 LEU B C 1
ATOM 607 O O . LEU B 1 29 ? 4.986 10.301 15.995 1.00 37.77 10 LEU B O 1
ATOM 612 N N . ILE B 1 30 ? 3.388 10.765 17.513 1.00 34.58 11 ILE B N 1
ATOM 613 C CA . ILE B 1 30 ? 3.463 9.456 18.142 1.00 34.23 11 ILE B CA 1
ATOM 614 C C . ILE B 1 30 ? 2.718 8.419 17.312 1.00 33.02 11 ILE B C 1
ATOM 615 O O . ILE B 1 30 ? 3.171 7.285 17.152 1.00 33.38 11 ILE B O 1
ATOM 620 N N . LYS B 1 31 ? 1.581 8.827 16.767 1.00 32.68 12 LYS B N 1
ATOM 621 C CA . LYS B 1 31 ? 0.764 7.943 15.955 1.00 32.74 12 LYS B CA 1
ATOM 622 C C . LYS B 1 31 ? 1.491 7.467 14.703 1.00 31.59 12 LYS B C 1
ATOM 623 O O . LYS B 1 31 ? 1.280 6.344 14.251 1.00 30.42 12 LYS B O 1
ATOM 629 N N . SER B 1 32 ? 2.358 8.315 14.158 1.00 30.35 13 SER B N 1
ATOM 630 C CA . SER B 1 32 ? 3.093 7.992 12.939 1.00 28.69 13 SER B CA 1
ATOM 631 C C . SER B 1 32 ? 4.364 7.164 13.141 1.00 28.08 13 SER B C 1
ATOM 632 O O . SER B 1 32 ? 4.935 6.664 12.173 1.00 26.94 13 SER B O 1
ATOM 635 N N . LEU B 1 33 ? 4.807 7.017 14.386 1.00 26.97 14 LEU B N 1
ATOM 636 C CA . LEU B 1 33 ? 6.022 6.260 14.659 1.00 28.30 14 LEU B CA 1
ATOM 637 C C . LEU B 1 33 ? 6.106 4.885 14.003 1.00 27.22 14 LEU B C 1
ATOM 638 O O . LEU B 1 33 ? 7.000 4.638 13.199 1.00 27.67 14 LEU B O 1
ATOM 643 N N . PRO B 1 34 ? 5.178 3.972 14.329 1.00 26.51 15 PRO B N 1
ATOM 644 C CA . PRO B 1 34 ? 5.248 2.642 13.710 1.00 26.11 15 PRO B CA 1
ATOM 645 C C . PRO B 1 34 ? 5.375 2.637 12.185 1.00 25.88 15 PRO B C 1
ATOM 646 O O . PRO B 1 34 ? 6.092 1.813 11.620 1.00 27.81 15 PRO B O 1
ATOM 650 N N . ALA B 1 35 ? 4.706 3.568 11.518 1.00 25.76 16 ALA B N 1
ATOM 651 C CA . ALA B 1 35 ? 4.774 3.636 10.062 1.00 25.87 16 ALA B CA 1
ATOM 652 C C . ALA B 1 35 ? 6.155 4.081 9.571 1.00 25.32 16 ALA B C 1
ATOM 653 O O . ALA B 1 35 ? 6.625 3.640 8.521 1.00 24.38 16 ALA B O 1
ATOM 655 N N . LYS B 1 36 ? 6.802 4.955 10.331 1.00 25.35 17 LYS B N 1
ATOM 656 C CA . LYS B 1 36 ? 8.132 5.422 9.960 1.00 27.12 17 LYS B CA 1
ATOM 657 C C . LYS B 1 36 ? 9.115 4.275 10.085 1.00 25.97 17 LYS B C 1
ATOM 658 O O . LYS B 1 36 ? 9.995 4.107 9.245 1.00 27.47 17 LYS B O 1
ATOM 664 N N . LEU B 1 37 ? 8.960 3.478 11.133 1.00 24.48 18 LEU B N 1
ATOM 665 C CA . LEU B 1 37 ? 9.855 2.354 11.330 1.00 25.20 18 LEU B CA 1
ATOM 666 C C . LEU B 1 37 ? 9.616 1.308 10.268 1.00 25.85 18 LEU B C 1
ATOM 667 O O . LEU B 1 37 ? 10.533 0.606 9.872 1.00 25.15 18 LEU B O 1
ATOM 672 N N . GLU B 1 38 ? 8.382 1.193 9.799 1.00 28.66 19 GLU B N 1
ATOM 673 C CA . GLU B 1 38 ? 8.122 0.205 8.777 1.00 30.19 19 GLU B CA 1
ATOM 674 C C . GLU B 1 38 ? 8.764 0.645 7.469 1.00 31.82 19 GLU B C 1
ATOM 675 O O . GLU B 1 38 ? 9.208 -0.189 6.680 1.00 32.14 19 GLU B O 1
ATOM 681 N N . GLN B 1 39 ? 8.821 1.954 7.243 1.00 32.52 20 GLN B N 1
ATOM 682 C CA . GLN B 1 39 ? 9.437 2.478 6.029 1.00 34.73 20 GLN B CA 1
ATOM 683 C C . GLN B 1 39 ? 10.919 2.142 6.039 1.00 33.88 20 GLN B C 1
ATOM 684 O O . GLN B 1 39 ? 11.485 1.767 5.015 1.00 32.41 20 GLN B O 1
ATOM 690 N N . LEU B 1 40 ? 11.543 2.286 7.205 1.00 31.75 21 LEU B N 1
ATOM 691 C CA . LEU B 1 40 ? 12.956 1.979 7.353 1.00 31.43 21 LEU B CA 1
ATOM 692 C C . LEU B 1 40 ? 13.209 0.506 7.096 1.00 30.41 21 LEU B C 1
ATOM 693 O O . LEU B 1 40 ? 14.177 0.142 6.428 1.00 29.96 21 LEU B O 1
ATOM 698 N N . ALA B 1 41 ? 12.341 -0.346 7.627 1.00 29.27 22 ALA B N 1
ATOM 699 C CA . ALA B 1 41 ? 12.505 -1.775 7.427 1.00 28.42 22 ALA B CA 1
ATOM 700 C C . ALA B 1 41 ? 12.451 -2.061 5.934 1.00 28.66 22 ALA B C 1
ATOM 701 O O . ALA B 1 41 ? 13.378 -2.633 5.380 1.00 28.51 22 ALA B O 1
ATOM 703 N N . GLN B 1 42 ? 11.366 -1.634 5.294 1.00 29.58 23 GLN B N 1
ATOM 704 C CA . GLN B 1 42 ? 11.155 -1.843 3.866 1.00 32.09 23 GLN B CA 1
ATOM 705 C C . GLN B 1 42 ? 12.300 -1.363 2.982 1.00 32.67 23 GLN B C 1
ATOM 706 O O . GLN B 1 42 ? 12.766 -2.100 2.114 1.00 31.57 23 GLN B O 1
ATOM 712 N N . GLU B 1 43 ? 12.743 -0.128 3.189 1.00 34.15 24 GLU B N 1
ATOM 713 C CA . GLU B 1 43 ? 13.841 0.415 2.400 1.00 36.10 24 GLU B CA 1
ATOM 714 C C . GLU B 1 43 ? 15.090 -0.435 2.526 1.00 34.93 24 GLU B C 1
ATOM 715 O O . GLU B 1 43 ? 15.731 -0.747 1.529 1.00 37.49 24 GLU B O 1
ATOM 721 N N . THR B 1 44 ? 15.435 -0.811 3.751 1.00 33.43 25 THR B N 1
ATOM 722 C CA . THR B 1 44 ? 16.620 -1.624 3.984 1.00 32.34 25 THR B CA 1
ATOM 723 C C . THR B 1 44 ? 16.509 -3.009 3.361 1.00 32.61 25 THR B C 1
ATOM 724 O O . THR B 1 44 ? 17.413 -3.447 2.647 1.00 32.68 25 THR B O 1
ATOM 728 N N . GLN B 1 45 ? 15.399 -3.688 3.624 1.00 32.89 26 GLN B N 1
ATOM 729 C CA . GLN B 1 45 ? 15.174 -5.030 3.102 1.00 33.72 26 GLN B CA 1
ATOM 730 C C . GLN B 1 45 ? 15.216 -5.013 1.588 1.00 33.08 26 GLN B C 1
ATOM 731 O O . GLN B 1 45 ? 15.696 -5.952 0.967 1.00 34.48 26 GLN B O 1
ATOM 737 N N . ALA B 1 46 ? 14.744 -3.920 1.001 1.00 32.66 27 ALA B N 1
ATOM 738 C CA . ALA B 1 46 ? 14.728 -3.766 -0.449 1.00 32.10 27 ALA B CA 1
ATOM 739 C C . ALA B 1 46 ? 16.115 -3.558 -1.065 1.00 32.53 27 ALA B C 1
ATOM 740 O O . ALA B 1 46 ? 16.498 -4.291 -1.975 1.00 31.25 27 ALA B O 1
ATOM 742 N N . THR B 1 47 ? 16.868 -2.566 -0.586 1.00 33.40 28 THR B N 1
ATOM 743 C CA . THR B 1 47 ? 18.197 -2.320 -1.154 1.00 35.63 28 THR B CA 1
ATOM 744 C C . THR B 1 47 ? 19.122 -3.514 -0.901 1.00 37.69 28 THR B C 1
ATOM 745 O O . THR B 1 47 ? 20.075 -3.744 -1.647 1.00 39.64 28 THR B O 1
ATOM 749 N N . ILE B 1 48 ? 18.845 -4.272 0.152 1.00 38.20 29 ILE B N 1
ATOM 750 C CA . ILE B 1 48 ? 19.644 -5.451 0.444 1.00 39.54 29 ILE B CA 1
ATOM 751 C C . ILE B 1 48 ? 19.414 -6.471 -0.676 1.00 42.40 29 ILE B C 1
ATOM 752 O O . ILE B 1 48 ? 20.356 -7.046 -1.218 1.00 42.42 29 ILE B O 1
ATOM 757 N N . GLN B 1 49 ? 18.148 -6.672 -1.026 1.00 47.03 30 GLN B N 1
ATOM 758 C CA . GLN B 1 49 ? 17.767 -7.616 -2.070 1.00 49.29 30 GLN B CA 1
ATOM 759 C C . GLN B 1 49 ? 18.258 -7.199 -3.453 1.00 50.00 30 GLN B C 1
ATOM 760 O O . GLN B 1 49 ? 18.302 -8.019 -4.367 1.00 49.57 30 GLN B O 1
ATOM 766 N N . THR B 1 50 ? 18.631 -5.931 -3.613 1.00 51.10 31 THR B N 1
ATOM 767 C CA . THR B 1 50 ? 19.142 -5.483 -4.903 1.00 53.13 31 THR B CA 1
ATOM 768 C C . THR B 1 50 ? 20.585 -5.969 -5.017 1.00 54.74 31 THR B C 1
ATOM 769 O O . THR B 1 50 ? 21.233 -5.804 -6.051 1.00 54.91 31 THR B O 1
ATOM 773 N N . LEU B 1 51 ? 21.084 -6.552 -3.931 1.00 55.49 32 LEU B N 1
ATOM 774 C CA . LEU B 1 51 ? 22.429 -7.101 -3.904 1.00 56.59 32 LEU B CA 1
ATOM 775 C C . LEU B 1 51 ? 22.262 -8.598 -4.091 1.00 58.27 32 LEU B C 1
ATOM 776 O O . LEU B 1 51 ? 21.636 -9.270 -3.267 1.00 58.92 32 LEU B O 1
ATOM 781 N N . MET B 1 52 ? 22.803 -9.128 -5.177 1.00 59.34 33 MET B N 1
ATOM 782 C CA . MET B 1 52 ? 22.697 -10.556 -5.413 1.00 60.66 33 MET B CA 1
ATOM 783 C C . MET B 1 52 ? 23.888 -11.262 -4.784 1.00 59.75 33 MET B C 1
ATOM 784 O O . MET B 1 52 ? 24.901 -11.522 -5.427 1.00 60.26 33 MET B O 1
ATOM 789 N N . ILE B 1 53 ? 23.742 -11.551 -3.498 1.00 58.86 34 ILE B N 1
ATOM 790 C CA . ILE B 1 53 ? 24.775 -12.203 -2.713 1.00 57.31 34 ILE B CA 1
ATOM 791 C C . ILE B 1 53 ? 24.676 -13.721 -2.803 1.00 57.10 34 ILE B C 1
ATOM 792 O O . ILE B 1 53 ? 23.582 -14.288 -2.793 1.00 56.37 34 ILE B O 1
ATOM 797 N N . ALA B 1 54 ? 25.836 -14.368 -2.890 1.00 56.72 35 ALA B N 1
ATOM 798 C CA . ALA B 1 54 ? 25.918 -15.820 -3.006 1.00 55.89 35 ALA B CA 1
ATOM 799 C C . ALA B 1 54 ? 26.191 -16.526 -1.682 1.00 55.01 35 ALA B C 1
ATOM 800 O O . ALA B 1 54 ? 25.552 -17.530 -1.375 1.00 56.17 35 ALA B O 1
ATOM 802 N N . ASP B 1 55 ? 27.140 -16.017 -0.903 1.00 52.04 36 ASP B N 1
ATOM 803 C CA . ASP B 1 55 ? 27.459 -16.643 0.372 1.00 50.53 36 ASP B CA 1
ATOM 804 C C . ASP B 1 55 ? 26.203 -16.849 1.219 1.00 50.26 36 ASP B C 1
ATOM 805 O O . ASP B 1 55 ? 25.680 -15.910 1.820 1.00 49.46 36 ASP B O 1
ATOM 810 N N . PRO B 1 56 ? 25.708 -18.091 1.281 1.00 50.10 37 PRO B N 1
ATOM 811 C CA . PRO B 1 56 ? 24.508 -18.421 2.058 1.00 49.27 37 PRO B CA 1
ATOM 812 C C . PRO B 1 56 ? 24.595 -18.030 3.535 1.00 48.02 37 PRO B C 1
ATOM 813 O O . PRO B 1 56 ? 23.573 -17.837 4.198 1.00 46.45 37 PRO B O 1
ATOM 817 N N . ASN B 1 57 ? 25.816 -17.914 4.044 1.00 46.75 38 ASN B N 1
ATOM 818 C CA . ASN B 1 57 ? 26.025 -17.543 5.437 1.00 46.84 38 ASN B CA 1
ATOM 819 C C . ASN B 1 57 ? 25.749 -16.055 5.639 1.00 45.57 38 ASN B C 1
ATOM 820 O O . ASN B 1 57 ? 25.143 -15.655 6.634 1.00 44.16 38 ASN B O 1
ATOM 825 N N . VAL B 1 58 ? 26.199 -15.237 4.692 1.00 43.94 39 VAL B N 1
ATOM 826 C CA . VAL B 1 58 ? 25.982 -13.800 4.767 1.00 42.64 39 VAL B CA 1
ATOM 827 C C . VAL B 1 58 ? 24.487 -13.534 4.591 1.00 42.70 39 VAL B C 1
ATOM 828 O O . VAL B 1 58 ? 23.903 -12.705 5.286 1.00 41.58 39 VAL B O 1
ATOM 832 N N . ASN B 1 59 ? 23.869 -14.264 3.670 1.00 42.91 40 ASN B N 1
ATOM 833 C CA . ASN B 1 59 ? 22.451 -14.106 3.399 1.00 43.48 40 ASN B CA 1
ATOM 834 C C . ASN B 1 59 ? 21.589 -14.534 4.572 1.00 43.65 40 ASN B C 1
ATOM 835 O O . ASN B 1 59 ? 20.459 -14.075 4.715 1.00 42.61 40 ASN B O 1
ATOM 840 N N . LYS B 1 60 ? 22.115 -15.418 5.411 1.00 43.99 41 LYS B N 1
ATOM 841 C CA . LYS B 1 60 ? 21.363 -15.845 6.577 1.00 43.66 41 LYS B CA 1
ATOM 842 C C . LYS B 1 60 ? 21.440 -14.710 7.598 1.00 42.33 41 LYS B C 1
ATOM 843 O O . LYS B 1 60 ? 20.454 -14.395 8.268 1.00 41.70 41 LYS B O 1
ATOM 849 N N . ASP B 1 61 ? 22.619 -14.099 7.703 1.00 39.67 42 ASP B N 1
ATOM 850 C CA . ASP B 1 61 ? 22.832 -12.993 8.632 1.00 37.90 42 ASP B CA 1
ATOM 851 C C . ASP B 1 61 ? 21.950 -11.803 8.280 1.00 34.12 42 ASP B C 1
ATOM 852 O O . ASP B 1 61 ? 21.290 -11.237 9.147 1.00 32.43 42 ASP B O 1
ATOM 857 N N . LEU B 1 62 ? 21.945 -11.427 7.006 1.00 30.22 43 LEU B N 1
ATOM 858 C CA . LEU B 1 62 ? 21.143 -10.304 6.546 1.00 28.72 43 LEU B CA 1
ATOM 859 C C . LEU B 1 62 ? 19.642 -10.547 6.714 1.00 27.99 43 LEU B C 1
ATOM 860 O O . LEU B 1 62 ? 18.885 -9.627 7.010 1.00 27.16 43 LEU B O 1
ATOM 865 N N . ARG B 1 63 ? 19.217 -11.790 6.523 1.00 28.72 44 ARG B N 1
ATOM 866 C CA . ARG B 1 63 ? 17.811 -12.143 6.660 1.00 28.46 44 ARG B CA 1
ATOM 867 C C . ARG B 1 63 ? 17.410 -12.039 8.133 1.00 26.35 44 ARG B C 1
ATOM 868 O O . ARG B 1 63 ? 16.270 -11.720 8.455 1.00 25.69 44 ARG B O 1
ATOM 876 N N . ALA B 1 64 ? 18.365 -12.308 9.017 1.00 24.11 45 ALA B N 1
ATOM 877 C CA . ALA B 1 64 ? 18.151 -12.224 10.459 1.00 23.93 45 ALA B CA 1
ATOM 878 C C . ALA B 1 64 ? 18.040 -10.758 10.871 1.00 23.13 45 ALA B C 1
ATOM 879 O O . ALA B 1 64 ? 17.372 -10.420 11.845 1.00 22.31 45 ALA B O 1
ATOM 881 N N . PHE B 1 65 ? 18.704 -9.893 10.116 1.00 21.66 46 PHE B N 1
ATOM 882 C CA . PHE B 1 65 ? 18.667 -8.478 10.401 1.00 21.64 46 PHE B CA 1
ATOM 883 C C . PHE B 1 65 ? 17.366 -7.865 9.899 1.00 21.68 46 PHE B C 1
ATOM 884 O O . PHE B 1 65 ? 16.831 -6.954 10.517 1.00 22.25 46 PHE B O 1
ATOM 892 N N . CYS B 1 66 ? 16.868 -8.361 8.771 1.00 22.37 47 CYS B N 1
ATOM 893 C CA . CYS B 1 66 ? 15.616 -7.861 8.213 1.00 23.89 47 CYS B CA 1
ATOM 894 C C . CYS B 1 66 ? 14.474 -8.311 9.111 1.00 22.74 47 CYS B C 1
ATOM 895 O O . CYS B 1 66 ? 13.507 -7.594 9.303 1.00 22.50 47 CYS B O 1
ATOM 898 N N . GLU B 1 67 ? 14.597 -9.513 9.656 1.00 24.34 48 GLU B N 1
ATOM 899 C CA . GLU B 1 67 ? 13.593 -10.050 10.561 1.00 25.53 48 GLU B CA 1
ATOM 900 C C . GLU B 1 67 ? 13.549 -9.108 11.761 1.00 24.53 48 GLU B C 1
ATOM 901 O O . GLU B 1 67 ? 12.473 -8.684 12.196 1.00 25.10 48 GLU B O 1
ATOM 907 N N . PHE B 1 68 ? 14.736 -8.799 12.287 1.00 21.09 49 PHE B N 1
ATOM 908 C CA . PHE B 1 68 ? 14.875 -7.900 13.421 1.00 20.28 49 PHE B CA 1
ATOM 909 C C . PHE B 1 68 ? 14.225 -6.550 13.116 1.00 20.36 49 PHE B C 1
ATOM 910 O O . PHE B 1 68 ? 13.618 -5.942 13.990 1.00 20.56 49 PHE B O 1
ATOM 918 N N . LEU B 1 69 ? 14.365 -6.078 11.883 1.00 19.25 50 LEU B N 1
ATOM 919 C CA . LEU B 1 69 ? 13.759 -4.808 11.512 1.00 21.97 50 LEU B CA 1
ATOM 920 C C . LEU B 1 69 ? 12.231 -4.884 11.436 1.00 22.39 50 LEU B C 1
ATOM 921 O O . LEU B 1 69 ? 11.556 -3.909 11.741 1.00 23.23 50 LEU B O 1
ATOM 926 N N . THR B 1 70 ? 11.669 -6.024 11.043 1.00 22.98 51 THR B N 1
ATOM 927 C CA . THR B 1 70 ? 10.216 -6.087 10.969 1.00 24.22 51 THR B CA 1
ATOM 928 C C . THR B 1 70 ? 9.642 -6.270 12.367 1.00 24.96 51 THR B C 1
ATOM 929 O O . THR B 1 70 ? 8.585 -5.726 12.678 1.00 24.80 51 THR B O 1
ATOM 933 N N . VAL B 1 71 ? 10.343 -7.028 13.210 1.00 25.60 52 VAL B N 1
ATOM 934 C CA . VAL B 1 71 ? 9.893 -7.242 14.582 1.00 24.28 52 VAL B CA 1
ATOM 935 C C . VAL B 1 71 ? 10.005 -5.900 15.303 1.00 24.21 52 VAL B C 1
ATOM 936 O O . VAL B 1 71 ? 9.227 -5.597 16.209 1.00 24.33 52 VAL B O 1
ATOM 940 N N . GLN B 1 72 ? 10.970 -5.092 14.876 1.00 22.85 53 GLN B N 1
ATOM 941 C CA . GLN B 1 72 ? 11.187 -3.779 15.469 1.00 21.81 53 GLN B CA 1
ATOM 942 C C . GLN B 1 72 ? 9.991 -2.843 15.281 1.00 22.22 53 GLN B C 1
ATOM 943 O O . GLN B 1 72 ? 9.565 -2.186 16.229 1.00 21.48 53 GLN B O 1
ATOM 949 N N . HIS B 1 73 ? 9.444 -2.769 14.069 1.00 22.56 54 HIS B N 1
ATOM 950 C CA . HIS B 1 73 ? 8.303 -1.886 13.872 1.00 22.93 54 HIS B CA 1
ATOM 951 C C . HIS B 1 73 ? 7.002 -2.458 14.440 1.00 20.68 54 HIS B C 1
ATOM 952 O O . HIS B 1 73 ? 6.063 -1.715 14.702 1.00 21.28 54 HIS B O 1
ATOM 959 N N . GLN B 1 74 ? 6.961 -3.767 14.666 1.00 18.42 55 GLN B N 1
ATOM 960 C CA . GLN B 1 74 ? 5.771 -4.390 15.237 1.00 18.55 55 GLN B CA 1
ATOM 961 C C . GLN B 1 74 ? 5.703 -4.109 16.731 1.00 18.58 55 GLN B C 1
ATOM 962 O O . GLN B 1 74 ? 4.620 -4.054 17.300 1.00 17.20 55 GLN B O 1
ATOM 968 N N . ARG B 1 75 ? 6.867 -3.946 17.361 1.00 19.22 56 ARG B N 1
ATOM 969 C CA . ARG B 1 75 ? 6.921 -3.645 18.781 1.00 18.47 56 ARG B CA 1
ATOM 970 C C . ARG B 1 75 ? 6.473 -2.196 18.993 1.00 18.08 56 ARG B C 1
ATOM 971 O O . ARG B 1 75 ? 5.746 -1.897 19.940 1.00 17.14 56 ARG B O 1
ATOM 979 N N . ALA B 1 76 ? 6.897 -1.311 18.094 1.00 17.74 57 ALA B N 1
ATOM 980 C CA . ALA B 1 76 ? 6.529 0.102 18.149 1.00 16.47 57 ALA B CA 1
ATOM 981 C C . ALA B 1 76 ? 5.033 0.209 17.889 1.00 18.41 57 ALA B C 1
ATOM 982 O O . ALA B 1 76 ? 4.319 0.996 18.518 1.00 17.89 57 ALA B O 1
ATOM 984 N N . TYR B 1 77 ? 4.579 -0.594 16.937 1.00 18.67 58 TYR B N 1
ATOM 985 C CA . TYR B 1 77 ? 3.185 -0.657 16.581 1.00 18.74 58 TYR B CA 1
ATOM 986 C C . TYR B 1 77 ? 2.359 -0.977 17.826 1.00 18.21 58 TYR B C 1
ATOM 987 O O . TYR B 1 77 ? 1.416 -0.261 18.144 1.00 16.96 58 TYR B O 1
ATOM 996 N N . ARG B 1 78 ? 2.713 -2.048 18.532 1.00 18.31 59 ARG B N 1
ATOM 997 C CA . ARG B 1 78 ? 1.967 -2.435 19.731 1.00 19.38 59 ARG B CA 1
ATOM 998 C C . ARG B 1 78 ? 2.051 -1.385 20.818 1.00 20.02 59 ARG B C 1
ATOM 999 O O . ARG B 1 78 ? 1.062 -1.074 21.473 1.00 20.14 59 ARG B O 1
ATOM 1007 N N . ALA B 1 79 ? 3.245 -0.846 21.011 1.00 20.38 60 ALA B N 1
ATOM 1008 C CA . ALA B 1 79 ? 3.456 0.167 22.027 1.00 20.83 60 ALA B CA 1
ATOM 1009 C C . ALA B 1 79 ? 2.634 1.435 21.805 1.00 22.30 60 ALA B C 1
ATOM 1010 O O . ALA B 1 79 ? 1.917 1.882 22.709 1.00 21.52 60 ALA B O 1
ATOM 1012 N N . THR B 1 80 ? 2.729 2.015 20.611 1.00 23.87 61 THR B N 1
ATOM 1013 C CA . THR B 1 80 ? 2.000 3.246 20.345 1.00 27.88 61 THR B CA 1
ATOM 1014 C C . THR B 1 80 ? 0.486 3.046 20.455 1.00 29.03 61 THR B C 1
ATOM 1015 O O . THR B 1 80 ? -0.205 3.839 21.104 1.00 29.06 61 THR B O 1
ATOM 1019 N N . ASN B 1 81 ? -0.025 1.982 19.844 1.00 28.73 62 ASN B N 1
ATOM 1020 C CA . ASN B 1 81 ? -1.457 1.716 19.882 1.00 29.54 62 ASN B CA 1
ATOM 1021 C C . ASN B 1 81 ? -1.972 1.411 21.283 1.00 29.95 62 ASN B C 1
ATOM 1022 O O . ASN B 1 81 ? -3.099 1.787 21.614 1.00 30.29 62 ASN B O 1
ATOM 1027 N N . SER B 1 82 ? -1.153 0.750 22.102 1.00 29.50 63 SER B N 1
ATOM 1028 C CA . SER B 1 82 ? -1.532 0.436 23.483 1.00 29.90 63 SER B CA 1
ATOM 1029 C C . SER B 1 82 ? -1.631 1.720 24.289 1.00 27.84 63 SER B C 1
ATOM 1030 O O . SER B 1 82 ? -2.422 1.821 25.214 1.00 28.66 63 SER B O 1
ATOM 1033 N N . LEU B 1 83 ? -0.801 2.693 23.940 1.00 26.46 64 LEU B N 1
ATOM 1034 C CA . LEU B 1 83 ? -0.800 3.981 24.614 1.00 24.27 64 LEU B CA 1
ATOM 1035 C C . LEU B 1 83 ? -1.958 4.850 24.124 1.00 23.84 64 LEU B C 1
ATOM 1036 O O . LEU B 1 83 ? -2.760 5.326 24.923 1.00 24.69 64 LEU B O 1
ATOM 1041 N N . LEU B 1 84 ? -2.060 5.036 22.812 1.00 22.52 65 LEU B N 1
ATOM 1042 C CA . LEU B 1 84 ? -3.101 5.891 22.255 1.00 22.78 65 LEU B CA 1
ATOM 1043 C C . LEU B 1 84 ? -4.552 5.454 22.458 1.00 24.73 65 LEU B C 1
ATOM 1044 O O . LEU B 1 84 ? -5.481 6.253 22.270 1.00 24.64 65 LEU B O 1
ATOM 1049 N N . ILE B 1 85 ? -4.763 4.207 22.860 1.00 26.10 66 ILE B N 1
ATOM 1050 C CA . ILE B 1 85 ? -6.126 3.747 23.069 1.00 26.12 66 ILE B CA 1
ATOM 1051 C C . ILE B 1 85 ? -6.653 4.202 24.429 1.00 27.53 66 ILE B C 1
ATOM 1052 O O . ILE B 1 85 ? -7.851 4.154 24.690 1.00 28.65 66 ILE B O 1
ATOM 1057 N N . LYS B 1 86 ? -5.758 4.639 25.304 1.00 29.08 67 LYS B N 1
ATOM 1058 C CA . LYS B 1 86 ? -6.186 5.121 26.612 1.00 30.21 67 LYS B CA 1
ATOM 1059 C C . LYS B 1 86 ? -6.697 6.546 26.418 1.00 31.78 67 LYS B C 1
ATOM 1060 O O . LYS B 1 86 ? -5.968 7.419 25.953 1.00 31.39 67 LYS B O 1
ATOM 1066 N N . PRO B 1 87 ? -7.973 6.788 26.749 1.00 33.65 68 PRO B N 1
ATOM 1067 C CA . PRO B 1 87 ? -8.599 8.111 26.610 1.00 34.23 68 PRO B CA 1
ATOM 1068 C C . PRO B 1 87 ? -7.871 9.270 27.300 1.00 33.46 68 PRO B C 1
ATOM 1069 O O . PRO B 1 87 ? -7.668 10.318 26.700 1.00 31.54 68 PRO B O 1
ATOM 1073 N N . ARG B 1 88 ? -7.477 9.084 28.551 1.00 34.62 69 ARG B N 1
ATOM 1074 C CA . ARG B 1 88 ? -6.770 10.140 29.266 1.00 36.62 69 ARG B CA 1
ATOM 1075 C C . ARG B 1 88 ? -5.507 10.533 28.508 1.00 34.92 69 ARG B C 1
ATOM 1076 O O . ARG B 1 88 ? -5.165 11.712 28.427 1.00 36.20 69 ARG B O 1
ATOM 1084 N N . VAL B 1 89 ? -4.816 9.533 27.968 1.00 32.26 70 VAL B N 1
ATOM 1085 C CA . VAL B 1 89 ? -3.570 9.741 27.236 1.00 31.33 70 VAL B CA 1
ATOM 1086 C C . VAL B 1 89 ? -3.755 10.441 25.896 1.00 31.15 70 VAL B C 1
ATOM 1087 O O . VAL B 1 89 ? -3.014 11.365 25.558 1.00 31.63 70 VAL B O 1
ATOM 1091 N N . ALA B 1 90 ? -4.738 9.991 25.130 1.00 30.48 71 ALA B N 1
ATOM 1092 C CA . ALA B 1 90 ? -5.006 10.581 23.831 1.00 30.11 71 ALA B CA 1
ATOM 1093 C C . ALA B 1 90 ? -5.415 12.043 24.002 1.00 30.20 71 ALA B C 1
ATOM 1094 O O . ALA B 1 90 ? -4.917 12.927 23.303 1.00 28.28 71 ALA B O 1
ATOM 1096 N N . ALA B 1 91 ? -6.323 12.286 24.942 1.00 29.26 72 ALA B N 1
ATOM 1097 C CA . ALA B 1 91 ? -6.804 13.632 25.209 1.00 29.36 72 ALA B CA 1
ATOM 1098 C C . ALA B 1 91 ? -5.650 14.560 25.590 1.00 29.22 72 ALA B C 1
ATOM 1099 O O . ALA B 1 91 ? -5.616 15.717 25.179 1.00 28.69 72 ALA B O 1
ATOM 1101 N N . ALA B 1 92 ? -4.704 14.039 26.366 1.00 28.55 73 ALA B N 1
ATOM 1102 C CA . ALA B 1 92 ? -3.553 14.815 26.809 1.00 28.67 73 ALA B CA 1
ATOM 1103 C C . ALA B 1 92 ? -2.591 15.147 25.667 1.00 30.90 73 ALA B C 1
ATOM 1104 O O . ALA B 1 92 ? -2.106 16.278 25.573 1.00 29.46 73 ALA B O 1
ATOM 1106 N N . LEU B 1 93 ? -2.323 14.157 24.813 1.00 31.74 74 LEU B N 1
ATOM 1107 C CA . LEU B 1 93 ? -1.410 14.310 23.679 1.00 33.23 74 LEU B CA 1
ATOM 1108 C C . LEU B 1 93 ? -1.972 15.223 22.598 1.00 36.50 74 LEU B C 1
ATOM 1109 O O . LEU B 1 93 ? -1.231 15.747 21.756 1.00 37.30 74 LEU B O 1
ATOM 1114 N N . ARG B 1 94 ? -3.288 15.390 22.611 1.00 37.92 75 ARG B N 1
ATOM 1115 C CA . ARG B 1 94 ? -3.947 16.275 21.671 1.00 40.41 75 ARG B CA 1
ATOM 1116 C C . ARG B 1 94 ? -4.043 17.604 22.401 1.00 43.68 75 ARG B C 1
ATOM 1117 O O . ARG B 1 94 ? -3.549 17.731 23.519 1.00 44.91 75 ARG B O 1
ATOM 1125 N N . GLY B 1 95 ? -4.680 18.589 21.785 1.00 46.22 76 GLY B N 1
ATOM 1126 C CA . GLY B 1 95 ? -4.799 19.881 22.433 1.00 49.21 76 GLY B CA 1
ATOM 1127 C C . GLY B 1 95 ? -5.674 19.784 23.661 1.00 51.14 76 GLY B C 1
ATOM 1128 O O . GLY B 1 95 ? -6.314 20.755 24.052 1.00 52.91 76 GLY B O 1
ATOM 1129 N N . GLU B 1 96 ? -5.694 18.602 24.263 1.00 53.32 77 GLU B N 1
ATOM 1130 C CA . GLU B 1 96 ? -6.487 18.319 25.450 1.00 55.74 77 GLU B CA 1
ATOM 1131 C C . GLU B 1 96 ? -7.895 17.939 25.033 1.00 56.85 77 GLU B C 1
ATOM 1132 O O . GLU B 1 96 ? -8.849 18.114 25.792 1.00 57.31 77 GLU B O 1
ATOM 1138 N N . GLU B 1 97 ? -8.006 17.412 23.816 1.00 58.02 78 GLU B N 1
ATOM 1139 C CA . GLU B 1 97 ? -9.291 16.986 23.290 1.00 59.84 78 GLU B CA 1
ATOM 1140 C C . GLU B 1 97 ? -9.230 16.589 21.822 1.00 61.32 78 GLU B C 1
ATOM 1141 O O . GLU B 1 97 ? -8.243 16.944 21.142 1.00 62.24 78 GLU B O 1
#

Radius of gyration: 17.69 Å; Cα contacts (8 Å, |Δi|>4): 123; chains: 2; bounding box: 43×39×43 Å

B-factor: mean 33.99, std 11.13, range [11.7, 67.87]

Nearest PDB structures (foldseek):
  3g80-assembly1_A  TM=1.014E+00  e=2.610E-10  Nodamura virus
  3g80-assembly1_B  TM=9.974E-01  e=1.183E-08  Nodamura virus
  3g80-assembly1_B  TM=1.014E+00  e=6.403E-10  Nodamura virus
  3g80-assembly1_A  TM=9.974E-01  e=5.099E-08  Nodamura virus

Organism: Nodamura virus (strain Mag115) (NCBI:txid914672)

Secondary structure (DSSP, 8-state):
--HHHHHHTHHHHHHHHHHHHHHHHHT-----HHHHHHHHHHHHHHHHHHHHHHHHHHHHHTSHHHHHHHTT-/-HHHHHHTHHHHHHHHHHHHHHHHHTS----HHHHHHHHHHHHHHHHHHHHHHHHHHHHHTSHHHHHHHTT--